Protein AF-A0A7R8VQ27-F1 (afdb_monomer)

Radius of gyration: 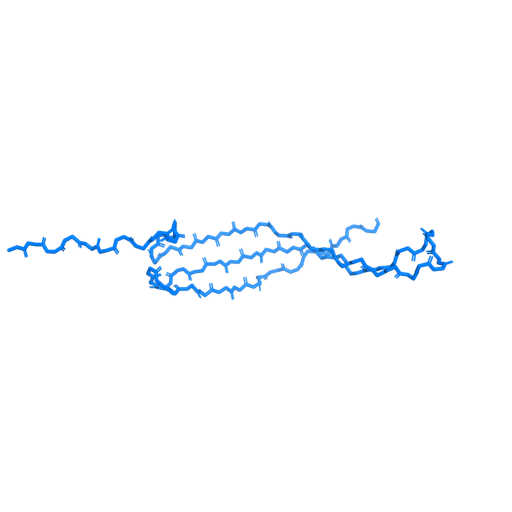19.2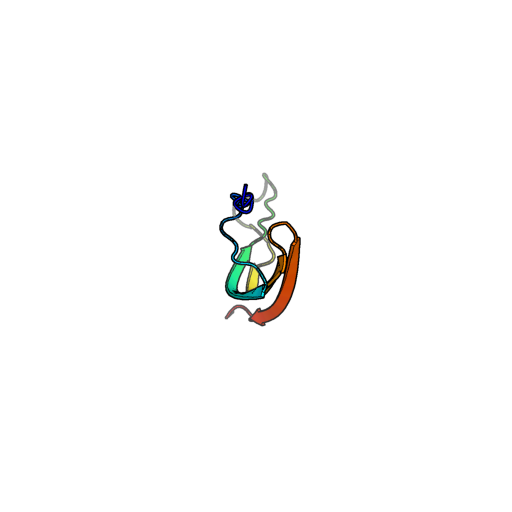6 Å; Cα contacts (8 Å, |Δi|>4): 109; chains: 1; bounding box: 55×16×49 Å

pLDDT: mean 77.4, std 14.49, range [40.28, 93.94]

Solvent-accessible surface area (backbone atoms only — not comparable to full-atom values): 4400 Å² total; per-residue (Å²): 134,86,79,75,77,82,76,58,89,69,82,58,61,54,75,36,78,49,79,42,82,47,76,51,72,53,80,47,69,51,92,91,43,84,85,62,71,44,65,56,73,48,33,32,35,38,39,38,39,22,74,39,67,89,40,73,48,79,43,80,77,43,79,44,81,74,84,129

Organism: Timema douglasi (NCBI:txid61478)

Mean predicted aligned error: 10.48 Å

InterPro domains:
  IPR001747 Vitellogenin, N-terminal [PF01347] (12-62)
  IPR015816 Vitellinogen, beta-sheet N-terminal [G3DSA:2.30.230.10] (12-65)
  IPR015819 Lipid transport protein, beta-sheet shell [SSF56968] (11-63)

Foldseek 3Di:
DPDDPPQQPPPDDAQDKDKDKDKDKDWDDDPVCVPDTDIDIWIFMKMWHHHDSPDIDIDTPDIDDDDD

Secondary structure (DSSP, 8-state):
--------TT-PPTT-EEEEEEEEE--B--TT-TT--B--EEEEEEEEEEEETTEEEEEEEEEEPPP-

Sequence (68 aa):
MKRSPIMCDSGWRPKQEYKFLVEGRSISTFDSLKSDSTGIHFRGQLRIQTVSYNSILLRIVKIIPGRK

Structure (mmCIF, N/CA/C/O backbone):
data_AF-A0A7R8VQ27-F1
#
_entry.id   AF-A0A7R8VQ27-F1
#
loop_
_atom_site.group_PDB
_atom_site.id
_atom_site.type_symbol
_atom_site.label_atom_id
_atom_site.label_alt_id
_atom_site.label_comp_id
_atom_site.label_asym_id
_atom_site.label_entity_id
_atom_site.label_seq_id
_atom_site.pdbx_PDB_ins_code
_atom_site.Cartn_x
_atom_site.Cartn_y
_atom_site.Cartn_z
_atom_site.occupancy
_atom_site.B_iso_or_equiv
_atom_site.auth_seq_id
_atom_site.auth_comp_id
_atom_site.auth_asym_id
_atom_site.auth_atom_id
_atom_site.pdbx_PDB_model_num
ATOM 1 N N . MET A 1 1 ? -37.963 1.439 18.341 1.00 40.28 1 MET A N 1
ATOM 2 C CA . MET A 1 1 ? -37.343 1.128 17.032 1.00 40.28 1 MET A CA 1
ATOM 3 C C . MET A 1 1 ? -35.824 1.109 17.180 1.00 40.28 1 MET A C 1
ATOM 5 O O . MET A 1 1 ? -35.240 2.163 17.397 1.00 40.28 1 MET A O 1
ATOM 9 N N . LYS A 1 2 ? -35.179 -0.065 17.113 1.00 42.88 2 LYS A N 1
ATOM 10 C CA . LYS A 1 2 ? -33.713 -0.157 16.992 1.00 42.88 2 LYS A CA 1
ATOM 11 C C . LYS A 1 2 ? -33.359 0.152 15.536 1.00 42.88 2 LYS A C 1
ATOM 13 O O . LYS A 1 2 ? -33.760 -0.596 14.653 1.00 42.88 2 LYS A O 1
ATOM 18 N N . ARG A 1 3 ? -32.678 1.271 15.277 1.00 50.56 3 ARG A N 1
ATOM 19 C CA . ARG A 1 3 ? -32.153 1.577 13.940 1.00 50.56 3 ARG A CA 1
ATOM 20 C C . ARG A 1 3 ? -31.004 0.609 13.660 1.00 50.56 3 ARG A C 1
ATOM 22 O O . ARG A 1 3 ? -30.009 0.629 14.380 1.00 50.56 3 ARG A O 1
ATOM 29 N N . SER A 1 4 ? -31.165 -0.251 12.659 1.00 51.72 4 SER A N 1
ATOM 30 C CA . SER A 1 4 ? -30.059 -1.042 12.119 1.00 51.72 4 SER A CA 1
ATOM 31 C C . SER A 1 4 ? -28.984 -0.080 11.601 1.00 51.72 4 SER A C 1
ATOM 33 O O . SER A 1 4 ? -29.345 0.917 10.969 1.00 51.72 4 SER A O 1
ATOM 35 N N . PRO A 1 5 ? -27.688 -0.314 11.872 1.00 57.81 5 PRO A N 1
ATOM 36 C CA . PRO A 1 5 ? -26.638 0.534 11.328 1.00 57.81 5 PRO A CA 1
ATOM 37 C C . PRO A 1 5 ? -26.711 0.478 9.803 1.00 57.81 5 PRO A C 1
ATOM 39 O O . PRO A 1 5 ? -26.811 -0.611 9.238 1.00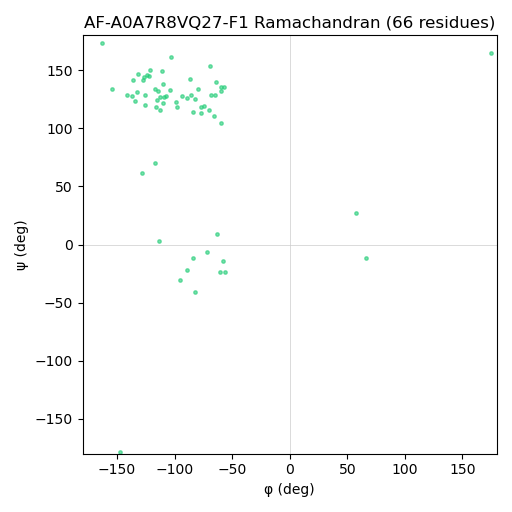 57.81 5 PRO A O 1
ATOM 42 N N . ILE A 1 6 ? -26.670 1.640 9.152 1.00 57.88 6 ILE A N 1
ATOM 43 C CA . ILE A 1 6 ? -26.474 1.736 7.705 1.00 57.88 6 ILE A CA 1
ATOM 44 C C . ILE A 1 6 ? -25.122 1.071 7.434 1.00 57.88 6 ILE A C 1
ATOM 46 O O . ILE A 1 6 ? -24.078 1.602 7.812 1.00 57.88 6 ILE A O 1
ATOM 50 N N . MET A 1 7 ? -25.154 -0.147 6.894 1.00 55.31 7 MET A N 1
ATOM 51 C CA . MET A 1 7 ? -23.960 -0.856 6.454 1.00 55.31 7 MET A CA 1
ATOM 52 C C . MET A 1 7 ? -23.411 -0.058 5.278 1.00 55.31 7 MET A C 1
ATOM 54 O O . MET A 1 7 ? -24.055 0.025 4.238 1.00 55.31 7 MET A O 1
ATOM 58 N N . CYS A 1 8 ? -22.269 0.598 5.453 1.00 55.69 8 CYS A N 1
ATOM 59 C CA . CYS A 1 8 ? -21.594 1.206 4.320 1.00 55.69 8 CYS A CA 1
ATOM 60 C C . CYS A 1 8 ? -21.145 0.091 3.372 1.00 55.69 8 CYS A C 1
ATOM 62 O O . CYS A 1 8 ? -20.449 -0.829 3.803 1.00 55.69 8 CYS A O 1
ATOM 64 N N . ASP A 1 9 ? -21.486 0.209 2.088 1.00 66.50 9 ASP A N 1
ATOM 65 C CA . ASP A 1 9 ? -21.131 -0.729 1.005 1.00 66.50 9 ASP A CA 1
ATOM 66 C C . ASP A 1 9 ? -19.618 -0.838 0.738 1.00 66.50 9 ASP A C 1
ATOM 68 O O . ASP A 1 9 ? -19.172 -1.449 -0.228 1.00 66.50 9 ASP A O 1
ATOM 72 N N . SER A 1 10 ? -18.784 -0.250 1.595 1.00 69.31 10 SER A N 1
ATOM 73 C CA . SER A 1 10 ? -17.347 -0.148 1.392 1.00 69.31 10 SER A CA 1
ATOM 74 C C . SER A 1 10 ? -16.617 -1.490 1.557 1.00 69.31 10 SER A C 1
ATOM 76 O O . SER A 1 10 ? -15.420 -1.558 1.302 1.00 69.31 10 SER A O 1
ATOM 78 N N . GLY A 1 11 ? -17.292 -2.571 1.977 1.00 77.44 11 GLY A N 1
ATOM 79 C CA . GLY A 1 11 ? -16.705 -3.906 2.198 1.00 77.44 11 GLY A CA 1
ATOM 80 C C . GLY A 1 11 ? -15.689 -3.975 3.353 1.00 77.44 11 GLY A C 1
ATOM 81 O O . GLY A 1 11 ? -15.315 -5.058 3.810 1.00 77.44 11 GLY A O 1
ATOM 82 N N . TRP A 1 12 ? -15.269 -2.820 3.868 1.00 83.75 12 TRP A N 1
ATOM 83 C CA . TRP A 1 12 ? -14.319 -2.655 4.952 1.00 83.75 12 TRP A CA 1
ATOM 84 C C . TRP A 1 12 ? -15.012 -2.817 6.303 1.00 83.75 12 TRP A C 1
ATOM 86 O O . TRP A 1 12 ? -15.960 -2.107 6.636 1.00 83.75 12 TRP A O 1
ATOM 96 N N . ARG A 1 13 ? -14.496 -3.725 7.134 1.00 84.81 13 ARG A N 1
ATOM 97 C CA . ARG A 1 13 ? -14.936 -3.831 8.529 1.00 84.81 13 ARG A CA 1
ATOM 98 C C . ARG A 1 13 ? -14.246 -2.737 9.340 1.00 84.81 13 ARG A C 1
ATOM 100 O O . ARG A 1 13 ? -13.040 -2.582 9.172 1.00 84.81 13 ARG A O 1
ATOM 107 N N . PRO A 1 14 ? -14.942 -1.977 10.201 1.00 86.81 14 PRO A N 1
ATOM 108 C CA . PRO A 1 14 ? -14.333 -0.922 11.009 1.00 86.81 14 PRO A CA 1
ATOM 109 C C . PRO A 1 14 ? -13.407 -1.505 12.083 1.00 86.81 14 PRO A C 1
ATOM 111 O O . PRO A 1 14 ? -13.632 -2.619 12.556 1.00 86.81 14 PRO A O 1
ATOM 114 N N . LYS A 1 15 ? -12.404 -0.725 12.510 1.00 87.44 15 LYS A N 1
ATOM 115 C CA . LYS A 1 15 ? -11.392 -1.114 13.512 1.00 87.44 15 LYS A CA 1
ATOM 116 C C . LYS A 1 15 ? -10.609 -2.374 13.129 1.00 87.44 15 LYS A C 1
ATOM 118 O O . LYS A 1 15 ? -10.110 -3.088 13.995 1.00 87.44 15 LYS A O 1
ATOM 123 N N . GLN A 1 16 ? -10.500 -2.630 11.831 1.00 91.12 16 GLN A N 1
ATOM 124 C CA . GLN A 1 16 ? -9.807 -3.772 11.268 1.00 91.12 16 GLN A CA 1
ATOM 125 C C . GLN A 1 16 ? -8.541 -3.316 10.551 1.00 91.12 16 GLN A C 1
ATOM 127 O O . GLN A 1 16 ? -8.451 -2.225 9.982 1.00 91.12 16 GLN A O 1
ATOM 132 N N . GLU A 1 17 ? -7.553 -4.198 10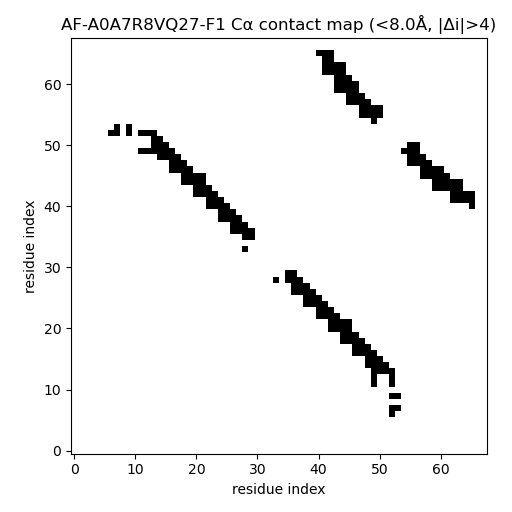.569 1.00 93.19 17 GLU A N 1
ATOM 133 C CA . GLU A 1 17 ? -6.323 -4.030 9.822 1.00 93.19 17 GLU A CA 1
ATOM 134 C C . GLU A 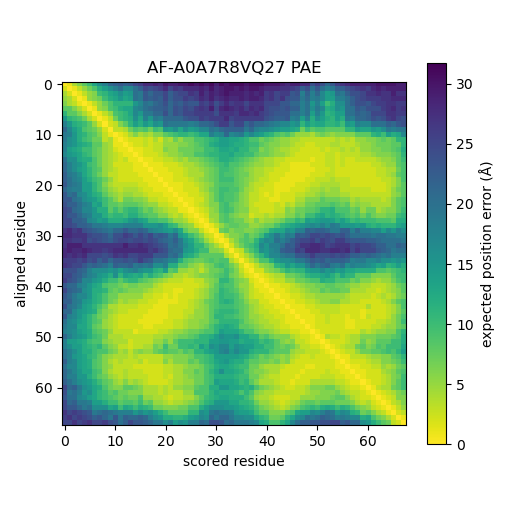1 17 ? -6.239 -5.023 8.671 1.00 93.19 17 GLU A C 1
ATOM 136 O O . GLU A 1 17 ? -6.535 -6.209 8.834 1.00 93.19 17 GLU A O 1
ATOM 141 N N . TYR A 1 18 ? -5.768 -4.520 7.533 1.00 91.62 18 TYR A N 1
ATOM 142 C CA . TYR A 1 18 ? -5.530 -5.277 6.317 1.00 91.62 18 TYR A CA 1
ATOM 143 C C . TYR A 1 18 ? -4.101 -5.042 5.832 1.00 91.62 18 TYR A C 1
ATOM 145 O O . TYR A 1 18 ? -3.574 -3.927 5.912 1.00 91.62 18 TYR A O 1
ATOM 153 N N . LYS A 1 19 ? -3.470 -6.102 5.323 1.00 93.94 19 LYS A N 1
ATOM 154 C CA . LYS A 1 19 ? -2.100 -6.085 4.805 1.00 93.94 19 LYS A CA 1
ATOM 155 C C . LYS A 1 19 ? -2.103 -6.626 3.385 1.00 93.94 19 LYS A C 1
ATOM 157 O O . LYS A 1 19 ? -2.614 -7.717 3.153 1.00 93.94 19 LYS A O 1
ATOM 162 N N . PHE A 1 20 ? -1.508 -5.879 2.464 1.00 91.56 20 PHE A N 1
ATOM 163 C CA . PHE A 1 20 ? -1.443 -6.237 1.051 1.00 91.56 20 PHE A CA 1
ATOM 164 C C . PHE A 1 20 ? -0.002 -6.203 0.555 1.00 91.56 20 PHE A C 1
ATOM 166 O O . PHE A 1 20 ? 0.786 -5.344 0.958 1.00 91.56 20 PHE A O 1
ATOM 173 N N . LEU A 1 21 ? 0.322 -7.123 -0.350 1.00 92.81 21 LEU A N 1
ATOM 174 C CA . LEU A 1 21 ? 1.464 -6.972 -1.241 1.00 92.81 21 LEU A CA 1
ATOM 175 C C . LEU A 1 21 ? 0.993 -6.169 -2.450 1.00 92.81 21 LEU A C 1
ATOM 177 O O . LEU A 1 21 ? -0.033 -6.496 -3.041 1.00 92.81 21 LEU A O 1
ATOM 181 N N . VAL A 1 22 ? 1.721 -5.110 -2.785 1.00 90.56 22 VAL A N 1
ATOM 182 C CA . VAL A 1 22 ? 1.406 -4.241 -3.921 1.00 90.56 22 VAL A CA 1
ATOM 183 C C . VAL A 1 22 ? 2.580 -4.200 -4.884 1.00 90.56 22 VAL A C 1
ATOM 185 O O . VAL A 1 22 ? 3.741 -4.228 -4.472 1.00 90.56 22 VAL A O 1
ATOM 188 N N . GLU A 1 23 ? 2.270 -4.119 -6.168 1.00 89.56 23 GLU A N 1
ATOM 189 C CA . GLU A 1 23 ? 3.227 -3.949 -7.251 1.00 89.56 23 GLU A CA 1
ATOM 190 C C . GLU A 1 23 ? 2.705 -2.844 -8.163 1.00 89.56 23 GLU A C 1
ATOM 192 O O . GLU A 1 23 ? 1.529 -2.832 -8.521 1.00 89.56 23 GLU A O 1
ATOM 197 N N . GLY A 1 24 ? 3.569 -1.893 -8.502 1.00 85.50 24 GLY A N 1
ATOM 198 C CA . GLY A 1 24 ? 3.238 -0.809 -9.412 1.00 85.50 24 GLY A CA 1
ATOM 199 C C . GLY A 1 24 ? 4.370 -0.579 -10.396 1.00 85.50 24 GLY A C 1
ATOM 200 O O . GLY A 1 24 ? 5.550 -0.683 -10.055 1.00 85.50 24 GLY A O 1
ATOM 201 N N . ARG A 1 25 ? 4.002 -0.281 -11.639 1.00 85.00 25 ARG A N 1
ATOM 202 C CA . ARG A 1 25 ? 4.938 -0.014 -12.725 1.00 85.00 25 ARG A CA 1
ATOM 203 C C . ARG A 1 25 ? 4.479 1.229 -13.471 1.00 85.00 25 ARG A C 1
ATOM 205 O O . ARG A 1 25 ? 3.355 1.253 -13.961 1.00 85.00 25 ARG A O 1
ATOM 212 N N . SER A 1 26 ? 5.338 2.238 -13.566 1.00 83.00 26 SER A N 1
ATOM 213 C CA . SER A 1 26 ? 5.180 3.280 -14.576 1.00 83.00 26 SER A CA 1
ATOM 214 C C . SER 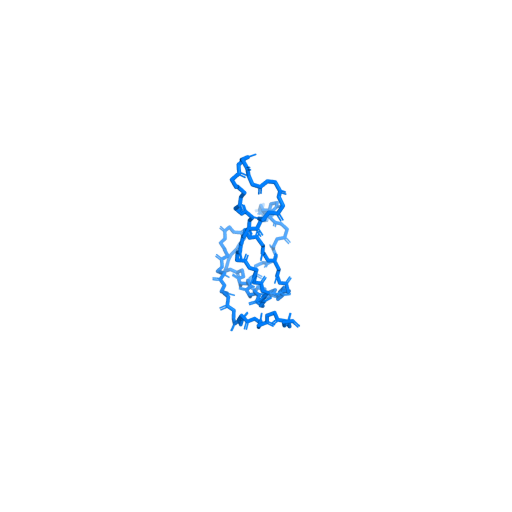A 1 26 ? 5.863 2.828 -15.861 1.00 83.00 26 SER A C 1
ATOM 216 O O . SER A 1 26 ? 6.892 2.151 -15.825 1.00 83.00 26 SER A O 1
ATOM 218 N N . ILE A 1 27 ? 5.257 3.161 -16.994 1.00 81.38 27 ILE A N 1
ATOM 219 C CA . ILE A 1 27 ? 5.812 2.909 -18.318 1.00 81.38 27 ILE A CA 1
ATOM 220 C C . ILE A 1 27 ? 5.829 4.256 -19.029 1.00 81.38 27 ILE A C 1
ATOM 222 O O . ILE A 1 27 ? 4.784 4.880 -19.195 1.00 81.38 27 ILE A O 1
ATOM 226 N N . SER A 1 28 ? 7.018 4.690 -19.418 1.00 77.81 28 SER A N 1
ATOM 227 C CA . SER A 1 28 ? 7.253 5.870 -20.236 1.00 77.81 28 SER A CA 1
ATOM 228 C C . SER A 1 28 ? 7.788 5.400 -21.584 1.00 77.81 28 SER A C 1
ATOM 230 O O . SER A 1 28 ? 8.865 4.804 -21.664 1.00 77.81 28 SER A O 1
ATOM 232 N N . THR A 1 29 ? 7.024 5.654 -22.642 1.00 70.75 29 THR A N 1
ATOM 233 C CA . THR A 1 29 ? 7.403 5.364 -24.028 1.00 70.75 29 THR A CA 1
ATOM 234 C C . THR A 1 29 ? 7.492 6.669 -24.803 1.00 70.75 29 THR A C 1
ATOM 236 O O . THR A 1 29 ? 6.587 7.495 -24.721 1.00 70.75 29 THR A O 1
ATOM 239 N N . PHE A 1 30 ? 8.558 6.849 -25.577 1.00 65.56 30 PHE A N 1
ATOM 240 C CA . PHE A 1 30 ? 8.550 7.811 -26.676 1.00 65.56 30 PHE A CA 1
ATOM 241 C C . PHE A 1 30 ? 8.047 7.081 -27.921 1.00 65.56 30 PHE A C 1
ATOM 243 O O . PHE A 1 30 ? 8.605 6.047 -28.284 1.00 65.56 30 PHE A O 1
ATOM 250 N N . ASP A 1 31 ? 7.009 7.604 -28.578 1.00 66.12 31 ASP A N 1
ATOM 251 C CA . ASP A 1 31 ? 6.377 6.957 -29.744 1.00 66.12 31 ASP A CA 1
ATOM 252 C C . ASP A 1 31 ? 7.364 6.658 -30.892 1.00 66.12 31 ASP A C 1
ATOM 254 O O . ASP A 1 31 ? 7.146 5.740 -31.686 1.00 66.12 31 ASP A O 1
ATOM 258 N N . SER A 1 32 ? 8.480 7.393 -30.953 1.00 61.41 32 SER A N 1
ATOM 259 C CA . SER A 1 32 ? 9.573 7.228 -31.919 1.00 61.41 32 SER A CA 1
ATOM 260 C C . SER A 1 32 ? 10.614 6.158 -31.549 1.00 61.41 32 SER A C 1
ATOM 262 O O . SER A 1 32 ? 11.423 5.791 -32.397 1.00 61.41 32 SER A O 1
ATOM 264 N N . LEU A 1 33 ? 10.598 5.630 -30.320 1.00 58.81 33 LEU A N 1
ATOM 265 C CA . LEU A 1 33 ? 11.561 4.659 -29.780 1.00 58.81 33 LEU A CA 1
ATOM 266 C C . LEU A 1 33 ? 10.807 3.455 -29.191 1.00 58.81 33 LEU A C 1
ATOM 268 O O . LEU A 1 33 ? 10.866 3.172 -27.996 1.00 58.81 33 LEU A O 1
ATOM 272 N N . LYS A 1 34 ? 10.057 2.740 -30.040 1.00 57.84 34 LYS A N 1
ATOM 273 C CA . LYS A 1 34 ? 9.202 1.599 -29.645 1.00 57.84 34 LYS A CA 1
ATOM 274 C C . LYS A 1 34 ? 9.935 0.445 -28.935 1.00 57.84 34 LYS A C 1
ATOM 276 O O . LYS A 1 34 ? 9.262 -0.408 -28.364 1.00 57.84 34 LYS A O 1
ATOM 281 N N . SER A 1 35 ? 11.268 0.390 -28.966 1.00 60.84 35 SER A N 1
ATOM 282 C CA . SER A 1 35 ? 12.065 -0.647 -28.294 1.00 60.84 35 SER A CA 1
ATOM 283 C C . SER A 1 35 ? 12.459 -0.306 -26.853 1.00 60.84 35 SER A C 1
ATOM 285 O O . SER A 1 35 ? 12.699 -1.222 -26.069 1.00 60.84 35 SER A O 1
ATOM 287 N N . ASP A 1 36 ? 12.477 0.978 -26.477 1.00 59.22 36 ASP A N 1
ATOM 288 C CA . ASP A 1 36 ? 13.124 1.441 -25.244 1.00 59.22 36 ASP A CA 1
ATOM 289 C C . ASP A 1 36 ? 12.083 2.045 -24.294 1.00 59.22 36 ASP A C 1
ATOM 291 O O . ASP A 1 36 ? 12.007 3.254 -24.067 1.00 59.22 36 ASP A O 1
ATOM 295 N N . SER A 1 37 ? 11.231 1.188 -23.727 1.00 63.44 37 SER A N 1
ATOM 296 C CA . SER A 1 37 ? 10.336 1.604 -22.645 1.00 63.44 37 SER A CA 1
ATOM 297 C C . SER A 1 37 ? 11.136 1.756 -21.351 1.00 63.44 37 SER A C 1
ATOM 299 O O . SER A 1 37 ? 11.699 0.778 -20.851 1.00 63.44 37 SER A O 1
ATOM 301 N N . THR A 1 38 ? 11.153 2.957 -20.778 1.00 72.69 38 THR A N 1
ATOM 302 C CA . THR A 1 38 ? 11.734 3.208 -19.449 1.00 72.69 38 THR A CA 1
ATOM 303 C C . THR A 1 38 ? 10.621 3.340 -18.415 1.00 72.69 38 THR A C 1
ATOM 305 O O . THR A 1 38 ? 9.455 3.518 -18.761 1.00 72.69 38 THR A O 1
ATOM 308 N N . GLY A 1 39 ? 10.932 3.191 -17.130 1.00 76.31 39 GLY A N 1
ATOM 309 C CA . GLY A 1 39 ? 9.894 3.244 -16.108 1.00 76.31 39 GLY A CA 1
ATOM 310 C C . GLY A 1 39 ? 10.383 2.941 -14.704 1.00 76.31 39 GLY A C 1
ATOM 311 O O . GLY A 1 39 ? 11.473 2.405 -14.507 1.00 76.31 39 GLY A O 1
ATOM 312 N N . ILE A 1 40 ? 9.552 3.278 -13.723 1.00 79.06 40 ILE A N 1
ATOM 313 C CA . ILE A 1 40 ? 9.778 2.970 -12.314 1.00 79.06 40 ILE A CA 1
ATOM 314 C C . ILE A 1 40 ? 8.959 1.733 -11.982 1.00 79.06 40 ILE A C 1
ATOM 316 O O . ILE A 1 40 ? 7.737 1.721 -12.126 1.00 79.06 40 ILE A O 1
ATOM 320 N N . HIS A 1 41 ? 9.632 0.695 -11.504 1.00 82.81 41 HIS A N 1
ATOM 321 C CA . HIS A 1 41 ? 8.993 -0.492 -10.955 1.00 82.81 41 HIS A CA 1
ATOM 322 C C . HIS A 1 41 ? 9.172 -0.500 -9.441 1.00 82.81 41 HIS A C 1
ATOM 324 O O . HIS A 1 41 ? 10.291 -0.363 -8.947 1.00 82.81 41 HIS A O 1
ATOM 330 N N . PHE A 1 42 ? 8.078 -0.660 -8.700 1.00 85.12 42 PHE A N 1
ATOM 331 C CA . PHE A 1 42 ? 8.127 -0.821 -7.255 1.00 85.12 42 PHE A CA 1
ATOM 332 C C . PHE A 1 42 ? 7.277 -2.003 -6.803 1.00 85.12 42 PHE A C 1
ATOM 334 O O . PHE A 1 42 ? 6.213 -2.299 -7.345 1.00 85.12 42 PHE A O 1
ATOM 341 N N . ARG A 1 43 ? 7.747 -2.651 -5.742 1.00 90.06 43 ARG A N 1
ATOM 342 C CA . ARG A 1 43 ? 6.981 -3.615 -4.957 1.00 90.06 43 ARG A CA 1
ATOM 343 C C . ARG A 1 43 ? 6.932 -3.120 -3.528 1.00 90.06 43 ARG A C 1
ATOM 345 O O . ARG A 1 43 ? 7.856 -2.450 -3.073 1.00 90.06 43 ARG A O 1
ATOM 352 N N . GLY A 1 44 ? 5.877 -3.434 -2.797 1.00 90.94 44 GLY A N 1
ATOM 353 C CA . GLY A 1 44 ? 5.757 -2.964 -1.429 1.00 90.94 44 GLY A CA 1
ATOM 354 C C . GLY A 1 44 ? 4.731 -3.703 -0.596 1.00 90.94 44 GLY A C 1
ATOM 355 O O . GLY A 1 44 ? 3.980 -4.545 -1.081 1.00 90.94 44 GLY A O 1
ATOM 356 N N . GLN A 1 45 ? 4.728 -3.370 0.688 1.00 93.56 45 GLN A N 1
ATOM 357 C CA . GLN A 1 45 ? 3.716 -3.796 1.642 1.00 93.56 45 GLN A CA 1
ATOM 358 C C . GLN A 1 45 ? 2.864 -2.595 2.032 1.00 93.56 45 GLN A C 1
ATOM 360 O O . GLN A 1 45 ? 3.377 -1.595 2.544 1.00 93.56 45 GLN A O 1
ATOM 365 N N . LEU A 1 46 ? 1.563 -2.716 1.801 1.00 93.19 46 LEU A N 1
ATOM 366 C CA . LEU A 1 46 ? 0.562 -1.719 2.140 1.00 93.19 46 LEU A CA 1
ATOM 367 C C . LEU A 1 46 ? -0.204 -2.170 3.381 1.00 93.19 46 LEU A C 1
ATOM 369 O O . LEU A 1 46 ? -0.664 -3.310 3.453 1.00 93.19 46 LEU A O 1
ATOM 373 N N . ARG A 1 47 ? -0.371 -1.267 4.344 1.00 93.50 47 ARG A N 1
ATOM 374 C CA . ARG A 1 47 ? -1.207 -1.471 5.528 1.00 93.50 47 ARG A CA 1
ATOM 375 C C . ARG A 1 47 ? -2.368 -0.491 5.484 1.00 93.50 47 ARG A C 1
ATOM 377 O O . ARG A 1 47 ? -2.151 0.717 5.397 1.00 93.50 47 ARG A O 1
ATOM 384 N N . ILE A 1 48 ? -3.582 -1.023 5.560 1.00 91.81 48 ILE A N 1
ATOM 385 C CA . ILE A 1 48 ? -4.818 -0.243 5.646 1.00 91.81 48 ILE A CA 1
ATOM 386 C C . ILE A 1 48 ? -5.428 -0.481 7.024 1.00 91.81 48 ILE A C 1
ATOM 388 O O . ILE A 1 48 ? -5.614 -1.624 7.438 1.00 91.81 48 ILE A O 1
ATOM 392 N N . GLN A 1 49 ? -5.722 0.604 7.733 1.00 92.56 49 GLN A N 1
ATOM 393 C CA . GLN A 1 49 ? -6.398 0.596 9.026 1.00 92.56 49 GLN A CA 1
ATOM 394 C C . GLN A 1 49 ? -7.739 1.302 8.876 1.00 92.56 49 GLN A C 1
ATOM 396 O O . GLN A 1 49 ? -7.790 2.480 8.528 1.00 92.56 49 GLN A O 1
ATOM 401 N N . THR A 1 50 ? -8.833 0.596 9.121 1.00 89.00 50 THR A N 1
ATOM 402 C CA . THR A 1 50 ? -10.175 1.174 9.032 1.00 89.00 50 THR A CA 1
ATOM 403 C C . THR A 1 50 ? -10.505 1.870 10.351 1.00 89.00 50 THR A C 1
ATOM 405 O O . THR A 1 50 ? -10.606 1.246 11.407 1.00 89.00 50 THR A O 1
ATOM 408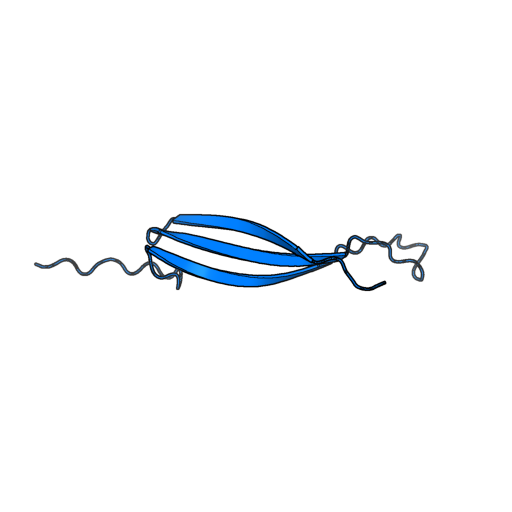 N N . VAL A 1 51 ? -10.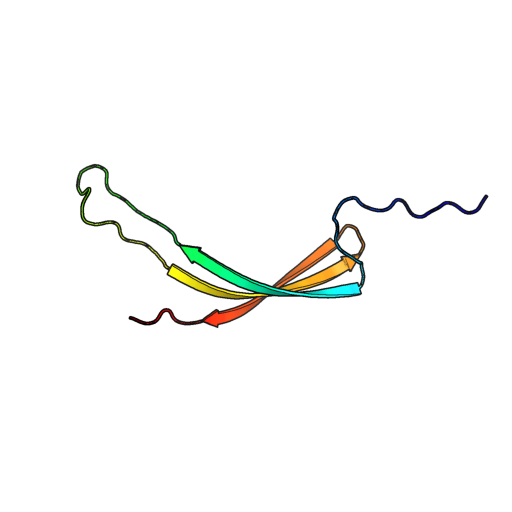646 3.194 10.319 1.00 84.88 51 VAL A N 1
ATOM 409 C CA . VAL A 1 51 ? -10.960 3.986 11.520 1.00 84.88 51 VAL A CA 1
ATOM 410 C C . VAL A 1 51 ? -12.465 3.944 11.786 1.00 84.88 51 VAL A C 1
ATOM 412 O O . VAL A 1 51 ? -12.902 3.763 12.921 1.00 84.88 51 VAL A O 1
ATOM 415 N N . SER A 1 52 ? -13.263 4.043 10.723 1.00 82.50 52 SER A N 1
ATOM 416 C CA . SER A 1 52 ? -14.719 3.901 10.741 1.00 82.50 52 SER A CA 1
ATOM 417 C C . SER A 1 52 ? -15.203 3.276 9.428 1.00 82.50 52 SER A C 1
ATOM 419 O O . SER A 1 52 ? -14.400 2.986 8.545 1.00 82.50 52 SER A O 1
ATOM 421 N N . TYR A 1 53 ? -16.514 3.099 9.267 1.00 79.50 53 TYR A N 1
ATOM 422 C CA . TYR A 1 53 ? -17.100 2.615 8.011 1.00 79.50 53 TYR A CA 1
ATOM 423 C C . TYR A 1 53 ? -16.821 3.526 6.799 1.00 79.50 53 TYR A C 1
ATOM 425 O O . TYR A 1 53 ? -16.813 3.046 5.666 1.00 79.50 53 TYR A O 1
ATOM 433 N N . ASN A 1 54 ? -16.551 4.815 7.047 1.00 81.81 54 ASN A N 1
ATOM 434 C CA . ASN A 1 54 ? -16.342 5.840 6.018 1.00 81.81 54 ASN A CA 1
ATOM 435 C C . ASN A 1 54 ? -14.916 6.392 5.987 1.00 81.81 54 ASN A C 1
ATOM 437 O O . ASN A 1 54 ? -14.638 7.327 5.241 1.00 81.81 54 ASN A O 1
ATOM 441 N N . SER A 1 55 ? -14.013 5.868 6.816 1.00 84.56 55 SER A N 1
ATOM 442 C CA . SER A 1 55 ? -12.650 6.385 6.887 1.00 84.56 55 SER A CA 1
ATOM 443 C C . SER A 1 55 ? -11.628 5.276 7.058 1.00 84.56 55 SER A C 1
ATOM 445 O O . SER A 1 55 ? -11.711 4.439 7.961 1.00 84.56 55 SER A O 1
ATOM 447 N N . ILE A 1 56 ? -10.623 5.315 6.189 1.00 88.25 56 ILE A N 1
ATOM 448 C CA . ILE A 1 56 ? -9.472 4.424 6.214 1.00 88.25 56 ILE A CA 1
ATOM 449 C C . ILE A 1 56 ? -8.189 5.248 6.289 1.00 88.25 56 ILE A C 1
ATOM 451 O O . ILE A 1 56 ? -8.096 6.337 5.728 1.00 88.25 56 ILE A O 1
ATOM 455 N N . LEU A 1 57 ? -7.194 4.709 6.979 1.00 90.31 57 LEU A N 1
ATOM 456 C CA . LEU A 1 57 ? -5.834 5.213 7.017 1.00 90.31 57 LEU A CA 1
ATOM 457 C C . LEU A 1 57 ? -4.941 4.243 6.250 1.00 90.31 57 LEU A C 1
ATOM 459 O O . LEU A 1 57 ? -4.915 3.048 6.545 1.00 90.31 57 LEU A O 1
ATOM 463 N N . LEU A 1 58 ? -4.189 4.763 5.287 1.00 91.19 58 LEU A N 1
ATOM 464 C CA . LEU A 1 58 ? -3.326 3.977 4.415 1.00 91.19 58 LEU A CA 1
ATOM 465 C C . LEU A 1 58 ? -1.861 4.330 4.674 1.00 91.19 58 LEU A C 1
ATOM 467 O O . LEU A 1 58 ? -1.497 5.502 4.748 1.00 91.19 58 LEU A O 1
ATOM 471 N N . ARG A 1 59 ? -1.015 3.307 4.828 1.00 90.88 59 ARG A N 1
ATOM 472 C CA . ARG A 1 59 ? 0.430 3.461 5.031 1.00 90.88 59 ARG A CA 1
ATOM 473 C C . ARG A 1 59 ? 1.204 2.457 4.190 1.00 90.88 59 ARG A C 1
ATOM 475 O O . ARG A 1 59 ? 0.969 1.252 4.287 1.00 90.88 59 ARG A O 1
ATOM 482 N N . ILE A 1 60 ? 2.173 2.944 3.419 1.00 85.06 60 ILE A N 1
ATOM 483 C CA . ILE A 1 60 ? 3.212 2.091 2.835 1.00 85.06 60 ILE A CA 1
ATOM 484 C C . ILE A 1 60 ? 4.197 1.769 3.956 1.00 85.06 60 ILE A C 1
ATOM 486 O O . ILE A 1 60 ? 4.788 2.667 4.546 1.00 85.06 60 ILE A O 1
ATOM 490 N N . VAL A 1 61 ? 4.333 0.487 4.282 1.00 89.62 61 VAL A N 1
ATOM 491 C CA . VAL A 1 61 ? 5.158 0.036 5.415 1.00 89.62 61 VAL A CA 1
ATOM 492 C C . VAL A 1 61 ? 6.554 -0.361 4.955 1.00 89.62 61 VAL A C 1
ATOM 494 O O . VAL A 1 61 ? 7.516 -0.239 5.707 1.00 89.62 61 VAL A O 1
ATOM 497 N N . LYS A 1 62 ? 6.677 -0.847 3.717 1.00 86.81 62 LYS A N 1
ATOM 498 C CA . LYS A 1 62 ? 7.950 -1.304 3.162 1.00 86.81 62 LYS A CA 1
ATOM 499 C C . LYS A 1 62 ? 7.935 -1.207 1.646 1.00 86.81 62 LYS A C 1
ATOM 501 O O . LYS A 1 62 ? 6.984 -1.679 1.028 1.00 86.81 62 LYS A O 1
ATOM 506 N N . ILE A 1 63 ? 9.003 -0.671 1.063 1.00 85.12 63 ILE A N 1
ATOM 507 C CA . ILE A 1 63 ? 9.316 -0.844 -0.359 1.00 85.12 63 ILE A CA 1
ATOM 508 C C . ILE A 1 63 ? 10.265 -2.038 -0.466 1.00 85.12 63 ILE A C 1
ATOM 510 O O . ILE A 1 63 ? 11.254 -2.134 0.261 1.00 85.12 63 ILE A O 1
ATOM 514 N N . ILE A 1 64 ? 9.914 -2.989 -1.320 1.00 84.50 64 ILE A N 1
ATOM 515 C CA . ILE A 1 64 ? 10.686 -4.192 -1.601 1.00 84.50 64 ILE A CA 1
ATOM 516 C C . ILE A 1 64 ? 11.483 -3.909 -2.879 1.00 84.50 64 ILE A C 1
ATOM 518 O O . ILE A 1 64 ? 10.867 -3.671 -3.921 1.00 84.50 64 ILE A O 1
ATOM 522 N N . PRO A 1 65 ? 12.826 -3.925 -2.827 1.00 72.25 65 PRO A N 1
ATOM 523 C CA . PRO A 1 65 ? 13.649 -3.771 -4.020 1.00 72.25 65 PRO A CA 1
ATOM 524 C C . PRO A 1 65 ? 13.309 -4.846 -5.058 1.00 72.25 65 PRO A C 1
ATOM 526 O O . PRO A 1 65 ? 13.180 -6.025 -4.715 1.00 72.25 65 PRO A O 1
ATOM 529 N N . GLY A 1 66 ? 13.177 -4.450 -6.325 1.00 65.31 66 GLY A N 1
ATOM 530 C CA . GLY A 1 66 ? 13.123 -5.399 -7.435 1.00 65.31 66 GLY A CA 1
ATOM 531 C C . GLY A 1 66 ? 14.450 -6.156 -7.541 1.00 65.31 66 GLY A C 1
ATOM 532 O O . GLY A 1 66 ? 15.514 -5.567 -7.341 1.00 65.31 66 GLY A O 1
ATOM 533 N N . ARG A 1 67 ? 14.405 -7.465 -7.825 1.00 58.72 67 ARG A N 1
ATOM 534 C CA . ARG A 1 67 ? 15.618 -8.187 -8.239 1.00 58.72 67 ARG A CA 1
ATOM 535 C C . ARG A 1 67 ? 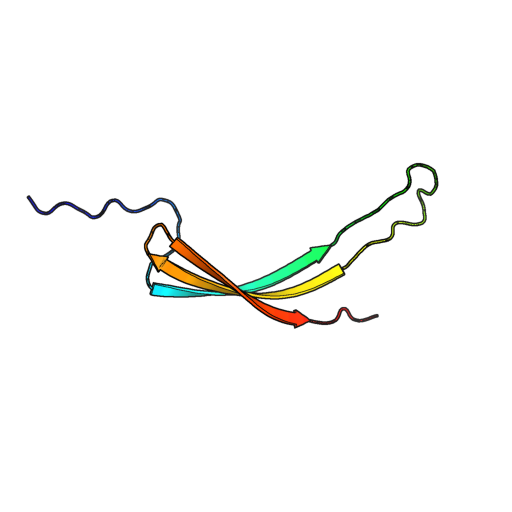16.014 -7.660 -9.623 1.00 58.72 67 ARG A C 1
ATOM 537 O O . ARG A 1 67 ? 15.141 -7.572 -10.483 1.00 58.72 67 ARG A O 1
ATOM 544 N N . LYS A 1 68 ? 17.282 -7.255 -9.761 1.00 51.78 68 LYS A N 1
ATOM 545 C CA . LYS A 1 68 ? 17.904 -6.907 -11.046 1.00 51.78 68 LYS A CA 1
ATOM 546 C C . LYS A 1 68 ? 17.921 -8.114 -11.973 1.00 51.78 68 LYS A C 1
ATOM 548 O O . LYS A 1 68 ? 18.065 -9.237 -11.435 1.00 51.78 68 LYS A O 1
#

Nearest PDB structures (foldseek):
  7nyd-assembly1_H  TM=4.328E-01  e=2.003E+00  Homo sapiens
  1p1h-assembly1_B  TM=3.556E-01  e=1.643E+00  Saccharomyces cerevisiae
  1p1j-assembly1_B  TM=4.122E-01  e=3.877E+00  Saccharomyces cerevisiae
  1p1k-assembly1_B-2  TM=3.545E-01  e=6.577E+00  Saccharomyces cerevisiae
  1p1i-assembly1_A-2  TM=3.220E-01  e=8.018E+00  Saccharomyces cerevisiae